Protein 6SIB (pdb70)

GO terms:
  GO:1903561 extracellular vesicle (C, IDA)
  GO:0170047 virus-like capsid (C, IDA)
  GO:0005198 structural molecule activity (F, IDA)
  GO:0042802 identical protein binding (F, IPI)
  GO:0005515 protein binding (F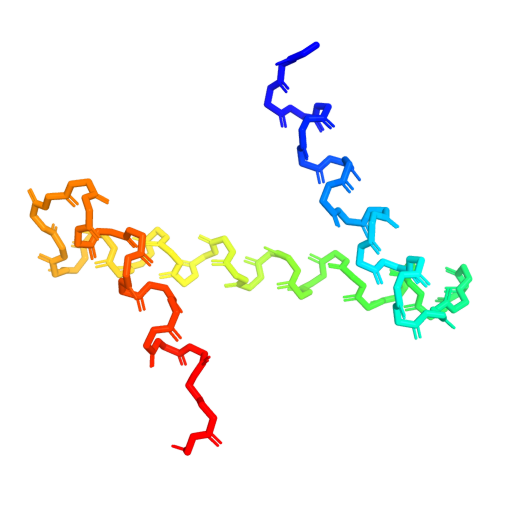, IPI)

B-factor: mean 48.23, std 15.81, range [20.36, 105.07]

Nearest PDB structures (foldseek):
  6sib-assembly1_A-2  TM=9.984E-01  e=7.398E-11  Drosophila melanogaster

Structure (mmCIF, N/CA/C/O backbone):
data_6SIB
#
_entry.id   6SIB
#
_cell.length_a   24.620
_cell.length_b   33.420
_cell.length_c   84.940
_cell.angle_alpha   90.000
_cell.angle_beta   90.000
_cell.angle_gamma   90.000
#
_symmetry.space_group_name_H-M   'P 2 2 21'
#
loop_
_entity.id
_entity.type
_entity.pdbx_description
1 polymer 'Activity-regulated cytoskeleton associated protein 2'
2 water water
#
loop_
_atom_site.group_PDB
_atom_site.id
_atom_site.type_symbol
_atom_site.label_atom_id
_atom_site.label_alt_id
_atom_site.label_comp_id
_atom_site.label_asym_id
_atom_site.label_entity_id
_atom_site.label_seq_id
_atom_site.pdbx_PDB_ins_code
_atom_site.Cartn_x
_atom_site.Cartn_y
_atom_site.Cartn_z
_atom_site.occupancy
_atom_site.B_iso_or_equiv
_atom_site.auth_seq_id
_atom_site.auth_comp_id
_atom_site.auth_asym_id
_atom_site.auth_atom_id
_atom_site.pdbx_PDB_model_num
ATOM 1 N N . HIS A 1 9 ? 7.89800 11.16300 1.93500 1.000 60.05000 9 HIS A N 1
ATOM 2 C CA . HIS A 1 9 ? 7.92800 10.31800 0.73500 1.000 68.78000 9 HIS A CA 1
ATOM 3 C C . HIS A 1 9 ? 9.27800 10.33100 0.02400 1.000 65.65000 9 HIS A C 1
ATOM 4 O O . HIS A 1 9 ? 9.40200 9.87700 -1.13500 1.000 50.83000 9 HIS A O 1
ATOM 17 N N . ASP A 1 10 ? 10.29700 10.83800 0.71300 1.000 55.87000 10 ASP A N 1
ATOM 18 C CA . ASP A 1 10 ? 11.61800 10.87100 0.11500 1.000 49.11000 10 ASP A CA 1
ATOM 19 C C . ASP A 1 10 ? 12.18100 9.44400 0.03200 1.000 40.52000 10 ASP A C 1
ATOM 20 O O . ASP A 1 10 ? 11.52600 8.45000 0.35800 1.000 36.83000 10 ASP A O 1
ATOM 29 N N . ALA A 1 11 ? 13.40000 9.34600 -0.46200 1.000 29.36000 11 ALA A N 1
ATOM 30 C CA . ALA A 1 11 ? 14.02600 8.04600 -0.65200 1.000 35.07000 11 ALA A CA 1
ATOM 31 C C . ALA A 1 11 ? 14.26200 7.33600 0.67400 1.000 28.82000 11 ALA A C 1
ATOM 32 O O . ALA A 1 11 ? 14.12400 6.10900 0.77600 1.000 29.85000 11 ALA A O 1
ATOM 39 N N . VAL A 1 12 ? 14.64700 8.08600 1.69400 1.000 33.83000 12 VAL A N 1
ATOM 40 C CA . VAL A 1 12 ? 14.94100 7.47000 2.98300 1.000 31.65000 12 VAL A CA 1
ATOM 41 C C . VAL A 1 12 ? 13.67500 6.85200 3.57300 1.000 24.17000 12 VAL A C 1
ATOM 42 O O . VAL A 1 12 ? 13.70900 5.75800 4.14800 1.000 30.11000 12 VAL A O 1
ATOM 55 N N . ASP A 1 13 ? 12.53800 7.54600 3.43800 1.000 29.34000 13 ASP A N 1
ATOM 56 C CA . ASP A 1 13 ? 11.28000 7.00700 3.94300 1.000 32.26000 13 ASP A CA 1
ATOM 57 C C . ASP A 1 13 ? 10.89800 5.75400 3.19100 1.000 29.25000 13 ASP A C 1
ATOM 58 O O . ASP A 1 13 ? 10.38000 4.80300 3.77500 1.000 31.39000 13 ASP A O 1
ATOM 67 N N . GLU A 1 14 ? 11.11700 5.72800 1.88400 1.000 27.52000 14 GLU A N 1
ATOM 68 C CA . GLU A 1 14 ? 10.76000 4.51600 1.15800 1.000 24.14000 14 GLU A CA 1
ATOM 69 C C . GLU A 1 14 ? 11.69800 3.38200 1.51600 1.000 27.16000 14 GLU A C 1
ATOM 70 O O . GLU A 1 14 ? 11.27300 2.23000 1.61600 1.000 25.04000 14 GLU A O 1
ATOM 82 N N . PHE A 1 15 ? 12.97400 3.69800 1.72000 1.000 23.26000 15 PHE A N 1
ATOM 83 C CA . PHE A 1 15 ? 13.94300 2.69500 2.16000 1.000 21.17000 15 PHE A CA 1
ATOM 84 C C . PHE A 1 15 ? 13.51100 2.08000 3.48500 1.000 23.52000 15 PHE A C 1
ATOM 85 O O . PHE A 1 15 ? 13.50300 0.85500 3.64300 1.000 24.97000 15 PHE A O 1
ATOM 102 N N . ILE A 1 16 ? 13.11700 2.91800 4.44000 1.000 31.23000 16 ILE A N 1
ATOM 103 C CA . ILE A 1 16 ? 12.70300 2.40400 5.75400 1.000 27.50000 16 ILE A CA 1
ATOM 104 C C . ILE A 1 16 ? 11.46200 1.53100 5.63000 1.000 28.79000 16 ILE A C 1
ATOM 105 O O . ILE A 1 16 ? 11.35200 0.49200 6.30400 1.000 31.40000 16 ILE A O 1
ATOM 121 N N . ASN A 1 17 ? 10.50300 1.92300 4.78100 1.000 32.30000 17 ASN A N 1
ATOM 122 C CA . ASN A 1 17 ? 9.32200 1.08400 4.61000 1.000 34.45000 17 ASN A CA 1
ATOM 123 C C . ASN A 1 17 ? 9.71200 -0.29200 4.10600 1.000 32.63000 17 ASN A C 1
ATOM 124 O O . ASN A 1 17 ? 9.11300 -1.29400 4.50400 1.000 31.34000 17 ASN A O 1
ATOM 135 N N . ALA A 1 18 ? 10.67700 -0.3650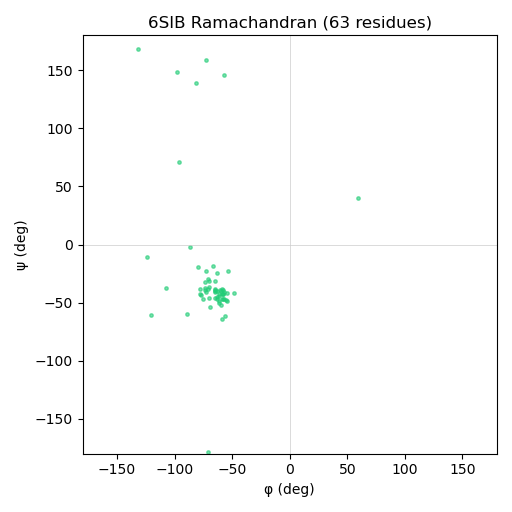0 3.19000 1.000 29.54000 18 ALA A N 1
ATOM 136 C CA . ALA A 1 18 ? 11.07400 -1.67200 2.67000 1.000 25.03000 18 ALA A CA 1
ATOM 137 C C . ALA A 1 18 ? 11.61700 -2.56000 3.78100 1.000 25.62000 18 ALA A C 1
ATOM 138 O O . ALA A 1 18 ? 11.24200 -3.73500 3.91300 1.000 28.82000 18 ALA A O 1
ATOM 145 N N . VAL A 1 19 ? 12.53600 -2.00500 4.57000 1.000 27.54000 19 VAL A N 1
ATOM 146 C CA . VAL A 1 19 ? 13.18200 -2.74100 5.64300 1.000 27.42000 19 VAL A CA 1
ATOM 147 C C . VAL A 1 19 ? 12.14000 -3.19400 6.64600 1.000 24.25000 19 VAL A C 1
ATOM 148 O O . VAL A 1 19 ? 12.15500 -4.33900 7.11600 1.000 29.63000 19 VAL A O 1
ATOM 161 N N . GLU A 1 20 ? 11.19700 -2.30300 6.96900 1.000 32.19000 20 GLU A N 1
ATOM 162 C CA . GLU A 1 20 ? 10.19100 -2.60900 7.99200 1.000 30.97000 20 GLU A CA 1
ATOM 163 C C . GLU A 1 20 ? 9.16300 -3.60200 7.47100 1.000 28.54000 20 GLU A C 1
ATOM 164 O O . GLU A 1 20 ? 8.72700 -4.49200 8.19900 1.000 28.48000 20 GLU A O 1
ATOM 176 N N . THR A 1 21 ? 8.75400 -3.47500 6.21500 1.000 27.09000 21 THR A N 1
ATOM 177 C CA . THR A 1 21 ? 7.93500 -4.52400 5.61500 1.000 30.52000 21 THR A CA 1
ATOM 178 C C . THR A 1 21 ? 8.62900 -5.88500 5.70400 1.000 36.49000 21 THR A C 1
ATOM 179 O O . THR A 1 21 ? 8.01200 -6.90500 6.06200 1.000 34.14000 21 THR A O 1
ATOM 190 N N . TYR A 1 22 ? 9.90600 -5.93200 5.32200 1.000 30.07000 22 TYR A N 1
ATOM 191 C CA . TYR A 1 22 ? 10.61200 -7.20100 5.32000 1.000 24.97000 22 TYR A CA 1
ATOM 192 C C . TYR A 1 22 ? 10.69900 -7.75000 6.73100 1.000 29.00000 22 TYR A C 1
ATOM 193 O O . TYR A 1 22 ? 10.44600 -8.93000 6.96700 1.000 32.57000 22 TYR A O 1
ATOM 211 N N . LYS A 1 23 ? 11.08200 -6.90900 7.68000 1.000 28.36000 23 LYS A N 1
ATOM 212 C CA . LYS A 1 23 ? 11.12800 -7.37600 9.06000 1.000 40.43000 23 LYS A CA 1
ATOM 213 C C . LYS A 1 23 ? 9.79100 -7.95600 9.47900 1.000 31.53000 23 LYS A C 1
ATOM 214 O O . LYS A 1 23 ? 9.73600 -8.99200 10.13400 1.000 35.61000 23 LYS A O 1
ATOM 233 N N . GLU A 1 24 ? 8.69700 -7.31100 9.08900 1.000 35.72000 24 GLU A N 1
ATOM 234 C CA . GLU A 1 24 ? 7.37200 -7.76200 9.50100 1.000 42.22000 24 GLU A CA 1
ATOM 235 C C . GLU A 1 24 ? 7.00100 -9.07300 8.83500 1.000 44.46000 24 GLU A C 1
ATOM 236 O O . GLU A 1 24 ? 6.65400 -10.05100 9.50500 1.000 45.35000 24 GLU A O 1
ATOM 248 N N . VAL A 1 25 ? 7.08000 -9.11600 7.51100 1.000 33.90000 25 VAL A N 1
ATOM 249 C CA . VAL A 1 25 ? 6.68800 -10.31500 6.78500 1.000 39.46000 25 VAL A CA 1
ATOM 250 C 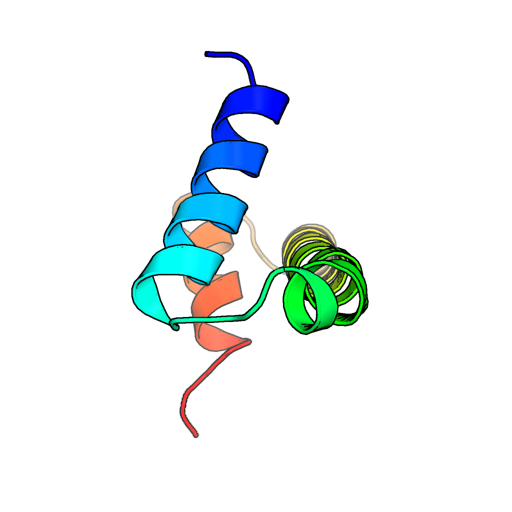C . VAL A 1 25 ? 7.49500 -11.52200 7.24500 1.000 41.52000 25 VAL A C 1
ATOM 251 O O . VAL A 1 25 ? 6.97200 -12.63700 7.31900 1.000 46.47000 25 VAL A O 1
A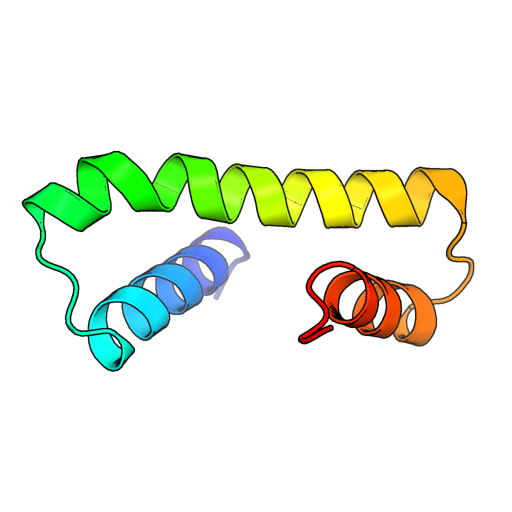TOM 264 N N . GLU A 1 26 ? 8.77900 -11.34500 7.51000 1.000 42.03000 26 GLU A N 1
ATOM 265 C CA . GLU A 1 26 ? 9.61000 -12.47100 7.92400 1.000 40.77000 26 GLU A CA 1
ATOM 266 C C . GLU A 1 26 ? 9.57800 -12.71900 9.42100 1.000 41.01000 26 GLU A C 1
ATOM 267 O O . GLU A 1 26 ? 10.25600 -13.63800 9.88500 1.000 44.95000 26 GLU A O 1
ATOM 279 N N . GLY A 1 27 ? 8.86200 -11.89900 10.18100 1.000 37.47000 27 GLY A N 1
ATOM 280 C CA . GLY A 1 27 ? 8.81200 -12.06400 11.62600 1.000 42.63000 27 GLY A CA 1
ATOM 281 C C . GLY A 1 27 ? 10.14900 -11.98000 12.32100 1.000 41.07000 27 GLY A C 1
ATOM 282 O O . GLY A 1 27 ? 10.38600 -12.70800 13.28700 1.000 45.77000 27 GLY A O 1
ATOM 286 N N . ILE A 1 28 ? 11.00500 -11.06900 11.89100 1.000 37.55000 28 ILE A N 1
ATOM 287 C CA . ILE A 1 28 ? 12.33800 -10.92600 12.46200 1.000 34.83000 28 ILE A CA 1
ATOM 288 C C . ILE A 1 28 ? 12.26200 -10.11900 13.75400 1.000 40.51000 28 ILE A C 1
ATOM 289 O O . ILE A 1 28 ? 11.55700 -9.10900 13.83500 1.000 36.15000 28 ILE A O 1
ATOM 305 N N . SER A 1 29 ? 13.02400 -10.54200 14.76400 1.000 44.30000 29 SER A N 1
ATOM 306 C CA . SER A 1 29 ? 13.04400 -9.82500 16.03400 1.000 43.06000 29 SER A CA 1
ATOM 307 C C . SER A 1 29 ? 13.79500 -8.50900 15.89400 1.000 39.43000 29 SER A C 1
ATOM 308 O O . SER A 1 29 ? 14.61800 -8.32200 14.99500 1.000 42.51000 29 SER A O 1
ATOM 316 N N . ASP A 1 30 ? 13.52300 -7.58400 16.81900 1.000 44.44000 30 ASP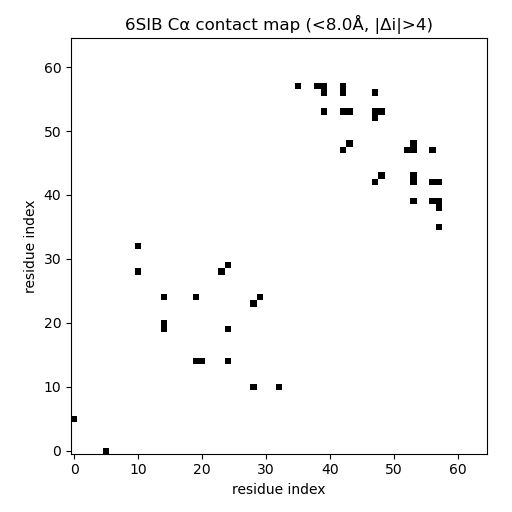 A N 1
ATOM 317 C CA . ASP A 1 30 ? 14.25900 -6.32200 16.79800 1.000 37.32000 30 ASP A CA 1
ATOM 318 C C . ASP A 1 30 ? 15.75600 -6.55500 16.93200 1.000 41.16000 30 ASP A C 1
ATOM 319 O O . ASP A 1 30 ? 16.56600 -5.90300 16.25600 1.000 36.08000 30 ASP A O 1
ATOM 328 N N . LYS A 1 31 ? 16.15400 -7.52000 17.75900 1.000 39.42000 31 LYS A N 1
ATOM 329 C CA . LYS A 1 31 ? 17.57500 -7.72500 17.97100 1.000 30.80000 31 LYS A CA 1
ATOM 330 C C . LYS A 1 31 ? 18.21400 -8.36100 16.74800 1.000 37.41000 31 LYS A C 1
ATOM 331 O O . LYS A 1 31 ? 19.33700 -8.01100 16.37500 1.000 37.23000 31 LYS A O 1
ATOM 350 N N . ASP A 1 32 ? 17.53400 -9.32200 16.13200 1.000 38.18000 32 ASP A N 1
ATOM 351 C CA . ASP A 1 32 ? 18.15000 -9.92900 14.96500 1.000 39.59000 32 ASP A CA 1
ATOM 352 C C . ASP A 1 32 ? 18.14200 -8.94600 13.80900 1.000 35.51000 32 ASP A C 1
ATOM 353 O O . ASP A 1 32 ? 19.06400 -8.93800 12.99000 1.000 39.62000 32 ASP A O 1
ATOM 362 N N . ALA A 1 33 ? 17.14500 -8.06600 13.78100 1.000 31.04000 33 ALA A N 1
ATOM 363 C CA . ALA A 1 33 ? 17.00800 -7.11000 12.69100 1.000 30.83000 33 ALA A CA 1
ATOM 364 C C . ALA A 1 33 ? 18.10100 -6.06300 12.74300 1.000 35.54000 33 ALA A C 1
ATOM 365 O O . ALA A 1 33 ? 18.74200 -5.76800 11.72600 1.000 34.44000 33 ALA A O 1
ATOM 372 N N . LEU A 1 34 ? 18.35200 -5.50500 13.93500 1.000 34.90000 34 LEU A N 1
ATOM 373 C CA . LEU A 1 34 ? 19.44300 -4.54800 14.12200 1.000 33.82000 34 LEU A CA 1
ATOM 374 C C . LEU A 1 34 ? 20.77800 -5.14600 13.70600 1.000 36.41000 34 LEU A C 1
ATOM 375 O O . LEU A 1 34 ? 21.61100 -4.47500 13.07200 1.000 44.56000 34 LEU A O 1
ATOM 391 N N . LYS A 1 35 ? 20.98700 -6.41600 14.04500 1.000 33.68000 35 LYS A N 1
ATOM 392 C CA . LYS A 1 35 ? 22.24900 -7.09000 13.77700 1.000 36.69000 35 LYS A CA 1
ATOM 393 C C . LYS A 1 35 ? 22.38400 -7.40100 12.29700 1.000 37.02000 35 LYS A C 1
ATOM 394 O O . LYS A 1 35 ? 23.47100 -7.27000 11.73300 1.000 38.44000 35 LYS A O 1
ATOM 413 N N . GLY A 1 36 ? 21.27800 -7.76800 11.64800 1.000 35.56000 36 GLY A N 1
ATOM 414 C CA . GLY A 1 36 ? 21.33100 -8.34400 10.31400 1.000 41.83000 36 GLY A CA 1
ATOM 415 C C . GLY A 1 36 ? 20.85700 -7.46600 9.17800 1.000 32.13000 36 GLY A C 1
ATOM 416 O O . GLY A 1 36 ? 21.42100 -7.51300 8.09300 1.000 35.55000 36 GLY A O 1
ATOM 420 N N . LEU A 1 37 ? 19.83500 -6.68600 9.38000 1.000 32.23000 37 LEU A N 1
ATOM 421 C CA . LEU A 1 37 ? 19.23000 -6.07200 8.19700 1.000 34.29000 37 LEU A CA 1
ATOM 422 C C . LEU A 1 37 ? 20.05200 -4.93200 7.58000 1.000 34.11000 37 LEU A C 1
ATOM 423 O O . LEU A 1 37 ? 20.03500 -4.77800 6.34200 1.000 31.43000 37 LEU A O 1
ATOM 439 N N . PRO A 1 38 ? 20.81700 -4.12600 8.34300 1.000 33.65000 38 PRO A N 1
ATOM 440 C CA . PRO A 1 38 ? 21.65700 -3.13700 7.66100 1.000 25.88000 38 PRO A CA 1
ATOM 441 C C . PRO A 1 38 ? 22.64600 -3.72400 6.66000 1.000 35.36000 38 PRO A C 1
ATOM 442 O O . PRO A 1 38 ? 22.84700 -3.14300 5.59900 1.000 28.06000 38 PRO A O 1
ATOM 453 N N . LEU A 1 39 ? 23.31300 -4.82500 6.97900 1.000 33.06000 39 LEU A N 1
ATOM 454 C CA . LEU A 1 39 ? 24.24100 -5.40900 6.01700 1.000 39.71000 39 LEU A CA 1
ATOM 455 C C . LEU A 1 39 ? 23.51100 -6.04900 4.83600 1.000 31.79000 39 LEU A C 1
ATOM 456 O O . LEU A 1 39 ? 23.99600 -6.00300 3.69300 1.000 32.66000 39 LEU A O 1
ATOM 472 N N . LEU A 1 40 ? 22.37600 -6.69300 5.09100 1.000 29.88000 40 LEU A N 1
ATOM 473 C CA . LEU A 1 40 ? 21.60900 -7.30000 4.00200 1.000 31.21000 40 LEU A CA 1
ATOM 474 C C . LEU A 1 40 ? 21.17300 -6.25800 2.98000 1.000 29.97000 40 LEU A C 1
ATOM 475 O O . LEU A 1 40 ? 21.37600 -6.42800 1.77100 1.000 26.36000 40 LEU A O 1
ATOM 491 N N . PHE A 1 41 ? 20.53300 -5.18500 3.43000 1.000 26.32000 41 PHE A N 1
ATOM 492 C CA . PHE A 1 41 ? 20.10000 -4.15900 2.48300 1.000 25.74000 41 PHE A CA 1
ATOM 493 C C . PHE A 1 41 ? 21.27500 -3.38900 1.89700 1.000 30.38000 41 PHE A C 1
ATOM 494 O O . PHE A 1 41 ? 21.20900 -2.92000 0.75100 1.000 24.00000 41 PHE A O 1
ATOM 511 N N . LYS A 1 42 ? 22.35300 -3.21600 2.66400 1.000 28.84000 42 LYS A N 1
ATOM 512 C CA . LYS A 1 42 ? 23.58300 -2.70000 2.06600 1.000 25.86000 42 LYS A CA 1
ATOM 513 C C . LYS A 1 42 ? 24.09200 -3.59100 0.92600 1.000 22.96000 42 LYS A C 1
ATOM 514 O O . LYS A 1 42 ? 24.53800 -3.08700 -0.11000 1.000 29.21000 42 LYS A O 1
ATOM 533 N N . SER A 1 43 ? 24.05900 -4.90900 1.11100 1.000 27.95000 43 SER A N 1
ATOM 534 C CA . SER A 1 43 ? 24.49300 -5.82200 0.05600 1.000 33.39000 43 SER A CA 1
ATOM 535 C C . SER A 1 43 ? 23.62500 -5.71600 -1.18600 1.000 34.32000 43 SER A C 1
ATOM 536 O O . SER A 1 43 ? 24.13600 -5.75600 -2.31200 1.000 29.39000 43 SER A O 1
ATOM 544 N N . ILE A 1 44 ? 22.30000 -5.68700 -0.99900 1.000 28.07000 44 ILE A N 1
ATOM 545 C CA . ILE A 1 44 ? 21.36600 -5.54100 -2.12800 1.000 27.55000 44 ILE A CA 1
ATOM 546 C C . ILE A 1 44 ? 21.67200 -4.27700 -2.89200 1.000 24.50000 44 ILE A C 1
ATOM 547 O O . ILE A 1 44 ? 21.75900 -4.25900 -4.13200 1.000 27.70000 44 ILE A O 1
ATOM 563 N N . ALA A 1 45 ? 21.85100 -3.18700 -2.16800 1.000 21.27000 45 ALA A N 1
ATOM 564 C CA . ALA A 1 45 ? 22.08000 -1.90900 -2.80700 1.000 22.79000 45 ALA A CA 1
ATOM 565 C C . ALA A 1 45 ? 23.39500 -1.90100 -3.58600 1.000 25.85000 45 ALA A C 1
ATOM 566 O O . ALA A 1 45 ? 23.48300 -1.35200 -4.69300 1.000 32.71000 45 ALA A O 1
ATOM 573 N N . VAL A 1 46 ? 24.42200 -2.49200 -3.01300 1.000 31.22000 46 VAL A N 1
ATOM 574 C CA . VAL A 1 46 ? 25.71900 -2.55800 -3.67800 1.000 26.29000 46 VAL A CA 1
ATOM 575 C C . VAL A 1 46 ? 25.63400 -3.40300 -4.95000 1.000 28.98000 46 VAL A C 1
ATOM 576 O O . VAL A 1 46 ? 26.15600 -3.01800 -5.99800 1.000 32.66000 46 VAL A O 1
ATOM 589 N N . VAL A 1 47 ? 25.00100 -4.57600 -4.86000 1.000 28.33000 47 VAL A N 1
ATOM 590 C CA . VAL A 1 47 ? 24.82400 -5.44300 -6.02500 1.000 28.78000 47 VAL A CA 1
ATOM 591 C C . VAL A 1 47 ? 24.07900 -4.73500 -7.14100 1.000 31.99000 47 VAL A C 1
ATOM 592 O O . VAL A 1 47 ? 24.42600 -4.87300 -8.31400 1.000 34.26000 47 VAL A O 1
ATOM 605 N N . TRP A 1 48 ? 23.02400 -3.99700 -6.80500 1.000 28.59000 48 TRP A N 1
ATOM 606 C CA . TRP A 1 48 ? 22.26400 -3.27200 -7.81000 1.000 27.11000 48 TRP A CA 1
ATOM 607 C C . TRP A 1 48 ? 23.12800 -2.25200 -8.52300 1.000 34.63000 48 TRP A C 1
ATOM 608 O O . TRP A 1 48 ? 23.16500 -2.19700 -9.75800 1.000 30.96000 48 TRP A O 1
ATOM 629 N N . TRP A 1 49 ? 23.82700 -1.42900 -7.74400 1.000 28.67000 49 TRP A N 1
ATOM 630 C CA . TRP A 1 49 ? 24.73500 -0.43600 -8.29400 1.000 27.50000 49 TRP A CA 1
ATOM 631 C C . TRP A 1 49 ? 25.85200 -1.10300 -9.08200 1.000 32.48000 49 TRP A C 1
ATOM 632 O O . TRP A 1 49 ? 26.16600 -0.66700 -10.19000 1.000 35.49000 49 TRP A O 1
ATOM 653 N N . LYS A 1 50 ? 26.42900 -2.17600 -8.54400 1.000 30.57000 50 LYS A N 1
ATOM 654 C CA . LYS A 1 50 ? 27.48700 -2.90600 -9.25500 1.000 39.17000 50 LYS A CA 1
ATOM 655 C C . LYS A 1 50 ? 27.00500 -3.40600 -10.61000 1.000 41.83000 50 LYS A C 1
ATOM 656 O O . LYS A 1 50 ? 27.70200 -3.27300 -11.62300 1.000 45.21000 50 LYS A O 1
ATOM 675 N N . GLY A 1 51 ? 25.82100 -4.01800 -10.64500 1.000 38.95000 51 GLY A N 1
ATOM 676 C CA . GLY A 1 51 ? 25.29200 -4.58300 -11.87900 1.000 45.33000 51 GLY A CA 1
ATOM 677 C C . GLY A 1 51 ? 24.81600 -3.55500 -12.88800 1.000 49.47000 51 GLY A C 1
ATOM 678 O O . GLY A 1 51 ? 24.75100 -3.85700 -14.08900 1.000 54.37000 51 GLY A O 1
ATOM 682 N N . VAL A 1 52 ? 24.47900 -2.34900 -12.43500 1.000 43.33000 52 VAL A N 1
ATOM 683 C CA . VAL A 1 52 ? 24.24500 -1.24000 -13.36100 1.000 51.55000 52 VAL A CA 1
ATOM 684 C C . VAL A 1 52 ? 25.56900 -0.68900 -13.91600 1.000 52.56000 52 VAL A C 1
ATOM 685 O O . VAL A 1 52 ? 25.69900 -0.47300 -15.12200 1.000 54.72000 52 VAL A O 1
ATOM 698 N N . ARG A 1 53 ? 26.57600 -0.44200 -13.06100 1.000 51.23000 53 ARG A N 1
ATOM 699 C CA . ARG A 1 53 ? 27.85300 0.06800 -13.57100 1.000 46.40000 53 ARG A CA 1
ATOM 700 C C . ARG A 1 53 ? 28.58300 -0.95900 -14.43800 1.000 58.26000 53 ARG A C 1
ATOM 701 O O . ARG A 1 53 ? 29.47100 -0.57900 -15.21000 1.000 64.64000 53 ARG A O 1
ATOM 722 N N . ARG A 1 54 ? 28.22600 -2.24100 -14.33900 1.000 60.12000 54 ARG A N 1
ATOM 723 C CA . ARG A 1 54 ? 28.84500 -3.28500 -15.14800 1.000 58.10000 54 ARG A CA 1
ATOM 724 C C . ARG A 1 54 ? 28.10900 -3.48900 -16.46800 1.000 62.63000 54 ARG A C 1
ATOM 725 O O . ARG A 1 54 ? 28.70000 -3.33200 -17.54100 1.000 61.65000 54 ARG A O 1
ATOM 746 N N . ASP A 1 55 ? 26.82200 -3.84100 -16.40200 1.000 63.03000 55 ASP A N 1
ATOM 747 C CA . ASP A 1 55 ? 26.10800 -4.41100 -17.54300 1.000 58.77000 55 ASP A CA 1
ATOM 748 C C . ASP A 1 55 ? 24.89900 -3.58700 -17.96300 1.000 58.85000 55 ASP A C 1
ATOM 749 O O . ASP A 1 55 ? 24.86300 -3.10400 -19.09900 1.000 69.38000 55 ASP A O 1
ATOM 758 N N . ALA A 1 56 ? 23.91500 -3.40100 -17.08600 1.000 58.53000 56 ALA A N 1
ATOM 759 C CA . ALA A 1 56 ? 22.60000 -2.93600 -17.51000 1.000 57.59000 56 ALA A CA 1
ATOM 760 C C . ALA A 1 56 ? 22.67900 -1.60500 -18.24800 1.000 68.62000 56 ALA A C 1
ATOM 761 O O . ALA A 1 56 ? 23.50000 -0.72900 -17.94500 1.000 64.52000 56 ALA A O 1
ATOM 768 N N . LYS A 1 57 ? 21.78100 -1.46800 -19.21300 1.000 65.84000 57 LYS A N 1
ATOM 769 C CA . LYS A 1 57 ? 21.73200 -0.35200 -20.13100 1.000 62.59000 57 LYS A CA 1
ATOM 770 C C . LYS A 1 57 ? 20.37300 0.32000 -20.08900 1.000 55.36000 57 LYS A C 1
ATOM 771 O O . LYS A 1 57 ? 20.22200 1.41900 -20.62300 1.000 50.03000 57 LYS A O 1
ATOM 790 N N . THR A 1 58 ? 19.39700 -0.29400 -19.43800 1.000 60.95000 58 THR A N 1
ATOM 791 C CA . THR A 1 58 ? 18.02200 0.17300 -19.40200 1.000 60.06000 58 THR A CA 1
ATOM 792 C C . THR A 1 58 ? 17.51800 0.16200 -17.96600 1.000 58.76000 58 THR A C 1
ATOM 793 O O . THR A 1 58 ? 18.14200 -0.42800 -17.07900 1.000 57.50000 58 THR A O 1
ATOM 804 N N . TRP A 1 59 ? 16.35900 0.80200 -17.75000 1.000 52.67000 59 TRP A N 1
ATOM 805 C CA . TRP A 1 59 ? 15.78300 0.85400 -16.41000 1.000 54.94000 59 TRP A CA 1
ATOM 806 C C . TRP A 1 59 ? 15.12300 -0.47000 -16.06500 1.000 60.34000 59 TRP A C 1
ATOM 807 O O . TRP A 1 59 ? 15.28700 -0.98900 -14.95200 1.000 57.69000 59 TRP A O 1
ATOM 828 N N . SER A 1 60 ? 14.37900 -1.02700 -17.02200 1.000 59.29000 60 SER A N 1
ATOM 829 C CA . SER A 1 60 ? 13.76100 -2.32800 -16.83300 1.000 55.78000 60 SER A CA 1
ATOM 830 C C . SER A 1 60 ? 14.79900 -3.42100 -16.68700 1.000 50.30000 60 SER A C 1
ATOM 831 O O . SER A 1 60 ? 14.54500 -4.40900 -16.00100 1.000 48.42000 60 SER A O 1
ATOM 839 N N . ASP A 1 61 ? 15.95300 -3.27300 -17.34800 1.000 50.62000 61 ASP A N 1
ATOM 840 C CA . ASP A 1 61 ? 17.04500 -4.22600 -17.22500 1.000 49.22000 61 ASP A CA 1
ATOM 841 C C . ASP A 1 61 ? 17.86100 -4.03300 -15.95300 1.000 59.11000 61 ASP A C 1
ATOM 842 O O . ASP A 1 61 ? 18.63700 -4.93200 -15.58800 1.000 54.41000 61 ASP A O 1
ATOM 851 N N . ALA A 1 62 ? 17.77500 -2.85600 -15.32000 1.000 48.20000 62 ALA A N 1
ATOM 852 C CA . ALA A 1 62 ? 18.44800 -2.67800 -14.03500 1.000 50.67000 62 ALA A CA 1
ATOM 853 C C . ALA A 1 62 ? 17.64000 -3.32600 -12.91200 1.000 35.50000 62 ALA A C 1
ATOM 854 O O . ALA A 1 62 ? 18.20900 -3.97700 -12.03000 1.00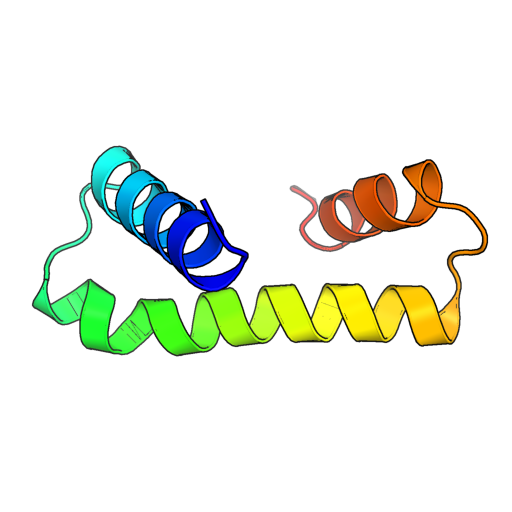0 51.47000 62 ALA A O 1
ATOM 861 N N . LEU A 1 63 ? 16.32000 -3.14600 -12.93500 1.000 45.90000 63 LEU A N 1
ATOM 862 C CA . LEU A 1 63 ? 15.42800 -3.86400 -12.03600 1.000 47.33000 63 LEU A CA 1
ATOM 863 C C . LEU A 1 63 ? 15.56000 -5.37500 -12.21500 1.000 59.63000 63 LEU A C 1
ATOM 864 O O . LEU A 1 63 ? 15.97100 -6.09300 -11.29000 1.000 43.70000 63 LEU A O 1
ATOM 880 N N . GLN A 1 64 ? 15.19400 -5.88000 -13.40500 1.000 51.41000 64 GLN A N 1
ATOM 881 C CA . GLN A 1 64 ? 15.23200 -7.31900 -13.62300 1.000 53.61000 64 GLN A CA 1
ATOM 882 C C . GLN A 1 64 ? 16.55400 -7.91000 -13.16000 1.000 55.10000 64 GLN A C 1
ATOM 883 O O . GLN A 1 64 ? 16.58000 -8.96900 -12.53200 1.000 55.20000 64 GLN A O 1
ATOM 897 N N . LEU A 1 65 ? 17.66100 -7.22900 -13.45200 1.000 53.25000 65 LEU A N 1
ATOM 898 C CA . LEU A 1 65 ? 18.98800 -7.75600 -13.13600 1.000 49.15000 65 LEU A CA 1
ATOM 899 C C . LEU A 1 65 ? 19.12000 -8.12600 -11.66400 1.000 52.98000 65 LEU A C 1
ATOM 900 O O . LEU A 1 65 ? 19.62600 -9.19700 -11.30900 1.000 55.09000 65 LEU A O 1
ATOM 916 N N . LEU A 1 66 ? 18.70800 -7.22200 -10.78900 1.000 49.80000 66 LEU A N 1
ATOM 917 C CA . LEU A 1 66 ? 18.92500 -7.42600 -9.36100 1.000 51.58000 66 LEU A CA 1
ATOM 918 C C . LEU A 1 66 ? 18.21900 -8.69200 -8.89800 1.000 44.79000 66 LEU A C 1
ATOM 919 O O . LEU A 1 66 ? 18.77400 -9.47900 -8.12000 1.000 49.08000 66 LEU A O 1
ATOM 935 N N . ARG A 1 67 ? 17.01900 -8.93300 -9.42700 1.000 47.59000 67 ARG A N 1
ATOM 936 C CA . ARG A 1 67 ? 16.31500 -10.18700 -9.18700 1.000 51.48000 67 ARG A CA 1
ATOM 937 C C . ARG A 1 67 ? 17.15900 -11.38700 -9.60500 1.000 50.96000 67 ARG A C 1
ATOM 938 O O . ARG A 1 67 ? 17.53200 -12.21800 -8.77100 1.000 50.86000 67 ARG A O 1
ATOM 959 N N . ASP A 1 68 ? 17.50500 -11.47100 -10.89500 1.000 50.88000 68 ASP A N 1
ATOM 960 C CA . ASP A 1 68 ? 18.23600 -12.63300 -11.40600 1.000 51.53000 68 ASP A CA 1
ATOM 961 C C . ASP A 1 68 ? 19.50600 -12.89200 -10.60700 1.000 45.13000 68 ASP A C 1
ATOM 962 O O . ASP A 1 68 ? 20.00100 -14.02300 -10.58300 1.000 56.70000 68 ASP A O 1
ATOM 971 N N . HIS A 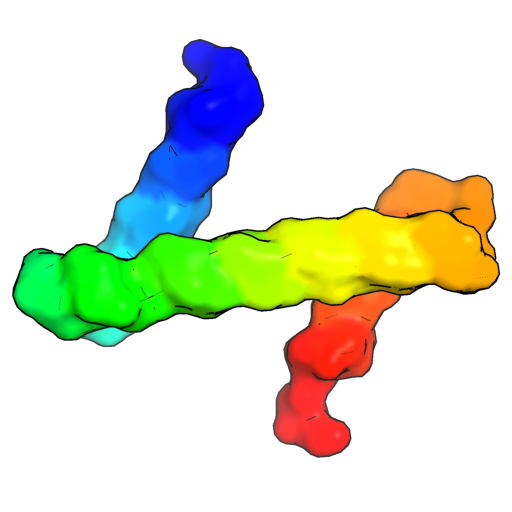1 69 ? 20.03400 -11.87200 -9.93500 1.000 51.29000 69 HIS A N 1
ATOM 972 C CA . HIS A 1 69 ? 21.24000 -12.05100 -9.13500 1.000 35.87000 69 HIS A CA 1
ATOM 973 C C . HIS A 1 69 ? 20.93100 -12.73100 -7.81300 1.000 47.84000 69 HIS A C 1
ATOM 974 O O . HIS A 1 69 ? 21.73100 -13.51400 -7.30200 1.000 45.19000 69 HIS A O 1
ATOM 988 N N . PHE A 1 70 ? 19.81200 -12.39100 -7.21200 1.000 46.01000 70 PHE A N 1
ATOM 989 C CA . PHE A 1 70 ? 19.32400 -13.11600 -6.06100 1.000 43.66000 70 PHE A CA 1
ATOM 990 C C . PHE A 1 70 ? 18.30700 -14.13200 -6.57200 1.000 45.06000 70 PHE A C 1
ATOM 991 O O . PHE A 1 70 ? 17.10100 -14.00400 -6.40500 1.000 54.29000 70 PHE A O 1
ATOM 1008 N N . SER A 1 71 ? 18.84300 -15.14600 -7.26300 1.000 52.91000 71 SER A N 1
ATOM 1009 C CA . SER A 1 71 ? 18.00500 -16.09700 -7.97000 1.000 58.51000 71 SER A CA 1
ATOM 1010 C C . SER A 1 71 ? 17.80700 -17.35800 -7.14700 1.000 60.55000 71 SER A C 1
ATOM 10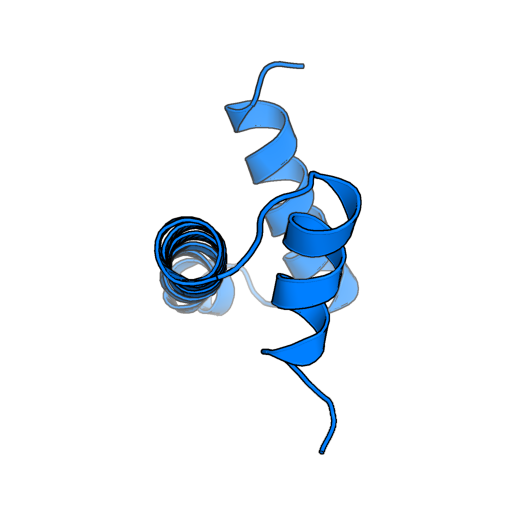11 O O . SER A 1 71 ? 18.70700 -17.78000 -6.41500 1.000 59.54000 71 SER A O 1
ATOM 1019 N N . PRO A 1 72 ? 16.65000 -18.00100 -7.30100 1.000 65.57000 72 PRO A N 1
ATOM 1020 C CA . PRO A 1 72 ? 16.35200 -19.17100 -6.46000 1.000 67.56000 72 PRO A CA 1
ATOM 1021 C C . PRO A 1 72 ? 17.30400 -20.34200 -6.67500 1.000 66.13000 72 PRO A C 1
ATOM 1022 O O . PRO A 1 72 ? 17.46200 -21.17000 -5.76800 1.000 62.75000 72 PRO A O 1
ATOM 1033 N N . THR A 1 73 ? 17.93400 -20.44100 -7.84500 1.000 66.91000 73 THR A N 1
ATOM 1034 C CA . THR A 1 73 ? 18.79200 -21.58400 -8.16200 1.000 70.18000 73 THR A CA 1
ATOM 1035 C C . THR A 1 73 ? 20.23900 -21.23000 -7.85200 1.000 67.69000 73 THR A C 1
ATOM 1036 O O . THR A 1 73 ? 20.93900 -20.76200 -8.77200 1.000 72.29000 73 THR A O 1
#

InterPro domains:
  IPR045358 Ty3 transposon capsid-like protein [PF19259] (36-182)

Foldseek 3Di:
DDPVVVVVVVLVVVCVVVVPDPVVSVVPVVVVVVVLVVVLVVCVVPDDDDPVCSVVVSDVVVDPD

Secondary structure (DSSP, 8-state):
--HHHHHHHHHHHHHHHTT--HHHHHHHHHHHHHHHHHHHHHHHHHT--SHHHHHHHHHHHS---

Sequence (65 aa):
HDAVDEFINAVETYKEVEGISDKDALKGLPLLFKSIAVVWWKGVRRDAKTWSDALQLLRDHFSPT

Organism: Drosophila melanogaster (NCBI:txid7227)

Radius of gyration: 13.47 Å; Cα contacts (8 Å, |Δi|>4): 24; chains: 1; bounding box: 22×32×38 Å

Solvent-accessible surface area: 5678 Å² total; per-residue (Å²): 199,85,84,93,68,89,107,87,81,49,32,101,80,83,45,142,110,100,66,43,57,108,165,66,8,146,150,22,12,83,114,66,27,118,45,50,50,51,27,81,143,108,14,59,170,193,114,24,196,73,171,74,75,4,68,85,53,40,155,86,107,104,53,140,178